Protein AF-A0A0Q0D952-F1 (afdb_monomer_lite)

Foldseek 3Di:
DFFDQQQPVRVVCQVVVVVVDPDDDDTDHRGVNVCVVVVHDDDDDDDDDPDDPPPDDPDQPPDDPRDPVSVVVVVVVVVCVVVVCVVVVPPPDDDD

Radius of gyration: 21.75 Å; chains: 1; bounding box: 43×29×56 Å

Organism: NCBI:txid264459

Sequence (96 aa):
MLTCGSSRLARFAVADLEALTDTPVFLLEGGTASWIKAGLPLEHGESRLASPRIDRYRRPYEGTDAPREAMQAYLDWEFGLVEQLARDGTHGFYVI

InterPro domains:
  IPR001763 Rhodanese-like domain [PS50206] (2-44)
  IPR036873 Rhodanese-like domain superfamily [G3DSA:3.40.250.10] (1-49)
  IPR036873 Rhodanese-like domain superfamily [SSF52821] (2-93)

Structure (mmCIF, N/CA/C/O backbone):
data_AF-A0A0Q0D952-F1
#
_entry.id   AF-A0A0Q0D952-F1
#
loop_
_atom_site.group_PDB
_atom_site.id
_atom_site.type_symbol
_atom_site.label_atom_id
_atom_site.label_alt_id
_atom_site.label_comp_id
_atom_site.label_asym_id
_atom_site.label_entity_id
_atom_site.label_seq_id
_atom_site.pdbx_PDB_ins_code
_atom_site.Cartn_x
_atom_site.Cartn_y
_atom_site.Cartn_z
_atom_site.occupancy
_atom_site.B_iso_or_equiv
_atom_site.auth_seq_id
_atom_site.auth_comp_id
_atom_site.auth_asym_id
_atom_site.auth_atom_id
_atom_site.pdbx_PDB_model_num
ATOM 1 N N . MET A 1 1 ? -12.684 -3.884 16.122 1.00 95.31 1 MET A N 1
ATOM 2 C CA . MET A 1 1 ? -12.662 -2.451 15.748 1.00 95.31 1 MET A CA 1
ATOM 3 C C . MET A 1 1 ? -11.710 -2.264 14.573 1.00 95.31 1 MET A C 1
ATOM 5 O O . MET A 1 1 ? -10.600 -2.771 14.642 1.00 95.31 1 MET A O 1
ATOM 9 N N . LEU A 1 2 ? -12.134 -1.562 13.523 1.00 98.06 2 LEU A N 1
ATOM 10 C CA . LEU A 1 2 ? -11.363 -1.236 12.323 1.00 98.06 2 LEU A CA 1
ATOM 11 C C . LEU A 1 2 ? -10.982 0.250 12.315 1.00 98.06 2 LEU A C 1
ATOM 13 O O . LEU A 1 2 ? -11.750 1.101 12.767 1.00 98.06 2 LEU A O 1
ATOM 17 N N . THR A 1 3 ? -9.813 0.574 11.765 1.00 98.56 3 THR A N 1
ATOM 18 C CA . THR A 1 3 ? -9.366 1.955 11.547 1.00 98.56 3 THR A CA 1
ATOM 19 C C . THR A 1 3 ? -8.463 2.053 10.317 1.00 98.56 3 THR A C 1
ATOM 21 O O . THR A 1 3 ? -7.894 1.068 9.857 1.00 98.56 3 THR A O 1
ATOM 24 N N . CYS A 1 4 ? -8.335 3.259 9.780 1.00 98.44 4 CYS A N 1
ATOM 25 C CA . CYS A 1 4 ? -7.254 3.683 8.893 1.00 98.44 4 CYS A CA 1
ATOM 26 C C . CYS A 1 4 ? -7.017 5.181 9.140 1.00 98.44 4 CYS A C 1
ATOM 28 O O . CYS A 1 4 ? -7.651 5.749 10.030 1.00 98.44 4 CYS A O 1
ATOM 30 N N . GLY A 1 5 ? -6.171 5.856 8.353 1.00 98.31 5 GLY A N 1
ATOM 31 C CA . GLY A 1 5 ? -5.855 7.276 8.576 1.00 98.31 5 GLY A CA 1
ATOM 32 C C . GLY A 1 5 ? -7.083 8.172 8.815 1.00 98.31 5 GLY A C 1
ATOM 33 O O . GLY A 1 5 ? -7.060 8.992 9.724 1.00 98.31 5 GLY A O 1
ATOM 34 N N . SER A 1 6 ? -8.174 7.964 8.067 1.00 98.38 6 SER A N 1
ATOM 35 C CA . SER A 1 6 ? -9.393 8.793 8.121 1.00 98.38 6 SER A CA 1
ATOM 36 C C . SER A 1 6 ? -10.707 8.009 8.227 1.00 98.38 6 SER A C 1
ATOM 38 O O . SER A 1 6 ? -11.767 8.559 7.935 1.00 98.38 6 SER A O 1
ATOM 40 N N . SER A 1 7 ? -10.666 6.718 8.575 1.00 98.12 7 SER A N 1
ATOM 41 C CA . SER A 1 7 ? -11.784 5.743 8.535 1.00 98.12 7 SER A CA 1
ATOM 42 C C . SER A 1 7 ? -12.340 5.370 7.147 1.00 98.12 7 SER A C 1
ATOM 44 O O . SER A 1 7 ? -13.098 4.409 7.043 1.00 98.12 7 SER A O 1
ATOM 46 N N . ARG A 1 8 ? -11.957 6.066 6.065 1.00 98.31 8 ARG A N 1
ATOM 47 C CA . ARG A 1 8 ? -12.536 5.856 4.720 1.00 98.31 8 ARG A CA 1
ATOM 48 C C . ARG A 1 8 ? -12.305 4.452 4.159 1.00 98.31 8 ARG A C 1
ATOM 50 O O . ARG A 1 8 ? -13.265 3.803 3.773 1.00 98.31 8 ARG A O 1
ATOM 57 N N . LEU A 1 9 ? -11.055 3.985 4.136 1.00 98.38 9 LEU A N 1
ATOM 58 C CA . LEU A 1 9 ? -10.731 2.633 3.657 1.00 98.38 9 LEU A CA 1
ATOM 59 C C . LEU A 1 9 ? -11.322 1.561 4.583 1.00 98.38 9 LEU A C 1
ATOM 61 O O . LEU A 1 9 ? -11.974 0.636 4.117 1.00 98.38 9 LEU A O 1
ATOM 65 N N . ALA A 1 10 ? -11.148 1.729 5.896 1.00 98.50 10 ALA A N 1
ATOM 66 C CA . ALA A 1 10 ? -11.629 0.784 6.901 1.00 98.50 10 ALA A CA 1
ATOM 67 C C . ALA A 1 10 ? -13.150 0.567 6.852 1.00 98.50 10 ALA A C 1
ATOM 69 O O . ALA A 1 10 ? -13.610 -0.533 7.135 1.00 98.50 10 ALA A O 1
ATOM 70 N N . ARG A 1 11 ? -13.926 1.586 6.454 1.00 98.25 11 ARG A N 1
ATOM 71 C CA . ARG A 1 11 ? -15.381 1.478 6.283 1.00 98.25 11 ARG A CA 1
ATOM 72 C C . ARG A 1 11 ? -15.779 0.417 5.257 1.00 98.25 11 ARG A C 1
ATOM 74 O O . ARG A 1 11 ? -16.755 -0.283 5.488 1.00 98.25 11 ARG A O 1
ATOM 81 N N . PHE A 1 12 ? -15.047 0.297 4.149 1.00 98.38 12 PHE A N 1
ATOM 82 C CA . PHE A 1 12 ? -15.366 -0.692 3.115 1.00 98.38 12 PHE A CA 1
ATOM 83 C C . PHE A 1 12 ? -15.121 -2.130 3.590 1.00 98.38 12 PHE A C 1
ATOM 85 O O . PHE A 1 12 ? -15.850 -3.022 3.184 1.00 98.38 12 PHE A O 1
ATOM 92 N N . ALA A 1 13 ? -14.170 -2.339 4.505 1.00 98.19 13 ALA A N 1
ATOM 93 C CA . ALA A 1 13 ? -13.836 -3.660 5.040 1.00 98.19 13 ALA A CA 1
ATOM 94 C C . ALA A 1 13 ? -14.775 -4.145 6.165 1.00 98.19 13 ALA A C 1
ATOM 96 O O . ALA A 1 13 ? -14.595 -5.251 6.668 1.00 98.19 13 ALA A O 1
ATOM 97 N N . VAL A 1 14 ? -15.748 -3.330 6.600 1.00 98.06 14 VAL A N 1
ATOM 98 C CA . VAL A 1 14 ? -16.675 -3.706 7.685 1.00 98.06 14 VAL A CA 1
ATOM 99 C C . VAL A 1 14 ? -17.512 -4.916 7.281 1.00 98.06 14 VAL A C 1
ATOM 101 O O . VAL A 1 14 ? -17.485 -5.913 7.992 1.00 98.06 14 VAL A O 1
ATOM 104 N N . ALA A 1 15 ? -18.183 -4.849 6.127 1.00 97.50 15 ALA A N 1
ATOM 105 C CA . ALA A 1 15 ? -19.072 -5.916 5.668 1.00 97.50 15 ALA A CA 1
ATOM 106 C C . ALA A 1 15 ? -18.315 -7.232 5.435 1.00 97.50 15 ALA A C 1
ATOM 108 O O . ALA A 1 15 ? -18.798 -8.300 5.804 1.00 97.50 15 ALA A O 1
ATOM 109 N N . ASP A 1 16 ? -17.099 -7.148 4.886 1.00 98.06 16 ASP A N 1
ATOM 110 C CA . ASP A 1 16 ? -16.236 -8.313 4.692 1.00 98.06 16 ASP A CA 1
ATOM 111 C C . ASP A 1 16 ? -15.893 -8.972 6.034 1.00 98.06 16 ASP A C 1
ATOM 113 O O . ASP A 1 16 ? -15.978 -10.190 6.172 1.00 98.06 16 ASP A O 1
ATOM 117 N N . LEU A 1 17 ? -15.538 -8.182 7.054 1.00 97.38 17 LEU A N 1
ATOM 118 C CA . LEU A 1 17 ? -15.179 -8.727 8.363 1.00 97.38 17 LEU A CA 1
ATOM 119 C C . LEU A 1 17 ? -16.394 -9.260 9.136 1.00 97.38 17 LEU A C 1
ATOM 121 O O . LEU A 1 17 ? -16.273 -10.266 9.835 1.00 97.38 17 LEU A O 1
ATOM 125 N N . GLU A 1 18 ? -17.556 -8.621 9.000 1.00 97.81 18 GLU A N 1
ATOM 126 C CA . GLU A 1 18 ? -18.826 -9.118 9.548 1.00 97.81 18 GLU A CA 1
ATOM 127 C C . GLU A 1 18 ? -19.215 -10.463 8.925 1.00 97.81 18 GLU A C 1
ATOM 129 O O . GLU A 1 18 ? -19.706 -11.341 9.623 1.00 97.81 18 GLU A O 1
ATOM 134 N N . ALA A 1 19 ? -18.951 -10.664 7.631 1.00 98.06 19 ALA A N 1
ATOM 135 C CA . ALA A 1 19 ? -19.207 -11.939 6.965 1.00 98.06 19 ALA A CA 1
ATOM 136 C C . ALA A 1 19 ? -18.218 -13.048 7.371 1.00 98.06 19 ALA A C 1
ATOM 138 O O . ALA A 1 19 ? -18.541 -14.231 7.273 1.00 98.06 19 ALA A O 1
ATOM 139 N N . LEU A 1 20 ? -17.006 -12.679 7.795 1.00 98.12 20 LEU A N 1
ATOM 140 C CA . LEU A 1 20 ? -15.930 -13.619 8.126 1.00 98.12 20 LEU A CA 1
ATOM 141 C C . LEU A 1 20 ? -15.843 -13.962 9.617 1.00 98.12 20 LEU A C 1
ATOM 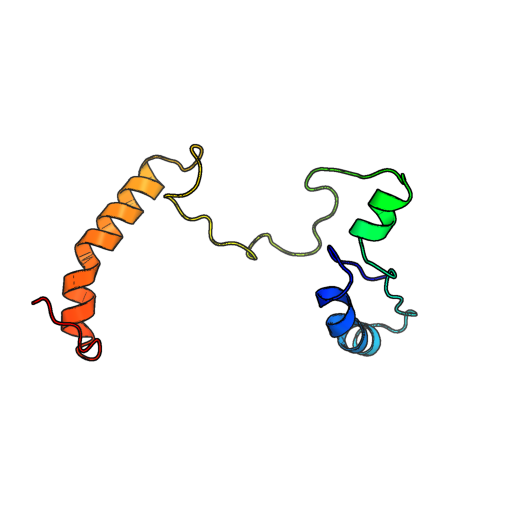143 O O . LEU A 1 20 ? -15.096 -14.871 9.982 1.00 98.12 20 LEU A O 1
ATOM 147 N N . THR A 1 21 ? -16.537 -13.227 10.489 1.00 97.00 21 THR A N 1
ATOM 148 C CA . THR A 1 21 ? -16.403 -13.377 11.942 1.00 97.00 21 THR A CA 1
ATOM 149 C C . THR A 1 21 ? -17.748 -13.262 12.650 1.00 97.00 21 THR A C 1
ATOM 151 O O . THR A 1 21 ? -18.563 -12.416 12.312 1.00 97.00 21 THR A O 1
ATOM 154 N N . ASP A 1 22 ? -17.940 -14.035 13.720 1.00 96.50 22 ASP A N 1
ATOM 155 C CA . ASP A 1 22 ? -19.127 -13.923 14.586 1.00 96.50 22 ASP A CA 1
ATOM 156 C C . ASP A 1 22 ? -19.003 -12.794 15.632 1.00 96.50 22 ASP A C 1
ATOM 158 O O . ASP A 1 22 ? -19.792 -12.692 16.573 1.00 96.50 22 ASP A O 1
ATOM 162 N N . THR A 1 23 ? -17.960 -11.964 15.532 1.00 96.31 23 THR A N 1
ATOM 163 C CA . THR A 1 23 ? -17.653 -10.928 16.524 1.00 96.31 23 THR A CA 1
ATOM 164 C C . THR A 1 23 ? -18.185 -9.578 16.057 1.00 96.31 23 THR A C 1
ATOM 166 O O . THR A 1 23 ? -17.987 -9.226 14.896 1.00 96.31 23 THR A O 1
ATOM 169 N N . PRO A 1 24 ? -18.779 -8.760 16.947 1.00 97.44 24 PRO A N 1
ATOM 170 C CA . PRO A 1 24 ? -19.212 -7.418 16.581 1.00 97.44 24 PRO A CA 1
ATOM 171 C C . PRO A 1 24 ? -18.079 -6.577 15.975 1.00 97.44 24 PRO A C 1
ATOM 173 O O . PRO A 1 24 ? -17.022 -6.368 16.588 1.00 97.44 24 PRO A O 1
ATOM 176 N N . VAL A 1 25 ? -18.316 -6.058 14.771 1.00 98.06 25 VAL A N 1
ATOM 177 C CA . VAL A 1 25 ? -17.384 -5.181 14.063 1.00 98.06 25 VAL A CA 1
ATOM 178 C C . VAL A 1 25 ? -17.767 -3.727 14.324 1.00 98.06 25 VAL A C 1
ATOM 180 O O . VAL A 1 25 ? -18.914 -3.319 14.206 1.00 98.06 25 VAL A O 1
ATOM 183 N N . PHE A 1 26 ? -16.774 -2.921 14.689 1.00 98.31 26 PHE A N 1
ATOM 184 C CA . PHE A 1 26 ? -16.940 -1.490 14.949 1.00 98.31 26 PHE A CA 1
ATOM 185 C C . PHE A 1 26 ? -15.937 -0.701 14.119 1.00 98.31 26 PHE A C 1
ATOM 187 O O . PHE A 1 26 ? -14.810 -1.162 13.933 1.00 98.31 26 PHE A O 1
ATOM 194 N N . LEU A 1 27 ? -16.303 0.500 13.682 1.00 98.50 27 LEU A N 1
ATOM 195 C CA . LEU A 1 27 ? -15.421 1.427 12.973 1.00 98.50 27 LEU A CA 1
ATOM 196 C C . LEU A 1 27 ? -15.028 2.585 13.898 1.00 98.50 27 LEU A C 1
ATOM 198 O O . LEU A 1 27 ? -15.897 3.192 14.519 1.00 98.50 27 LEU A O 1
ATOM 202 N N . LEU A 1 28 ? -13.738 2.924 13.963 1.00 98.56 28 LEU A N 1
ATOM 203 C CA . LEU A 1 28 ? -13.283 4.114 14.684 1.00 98.56 28 LEU A CA 1
ATOM 204 C C . LEU A 1 28 ? -13.678 5.381 13.911 1.00 98.56 28 LEU A C 1
ATOM 206 O O . LEU A 1 28 ? -13.163 5.634 12.817 1.00 98.56 28 LEU A O 1
ATOM 210 N N . GLU A 1 29 ? -14.573 6.190 14.481 1.00 98.25 29 GLU A N 1
ATOM 211 C CA . GLU A 1 29 ? -15.021 7.440 13.865 1.00 98.25 29 GLU A CA 1
ATOM 212 C C . GLU A 1 29 ? -13.842 8.403 13.655 1.00 98.25 29 GLU A C 1
ATOM 214 O O . GLU A 1 29 ? -13.082 8.702 14.574 1.00 98.25 29 GLU A O 1
ATOM 219 N N . GLY A 1 30 ? -13.651 8.865 12.415 1.00 98.19 30 GLY A N 1
ATOM 220 C CA . GLY A 1 30 ? -12.526 9.728 12.037 1.00 98.19 30 GLY A CA 1
ATOM 221 C C . GLY A 1 30 ? -11.165 9.021 11.939 1.00 98.19 30 GLY A C 1
ATOM 222 O O . GLY A 1 30 ? -10.196 9.641 11.501 1.00 98.19 30 GLY A O 1
ATOM 223 N N . GLY A 1 31 ? -11.096 7.724 12.256 1.00 98.56 31 GLY A N 1
ATOM 224 C CA . GLY A 1 31 ? -9.906 6.891 12.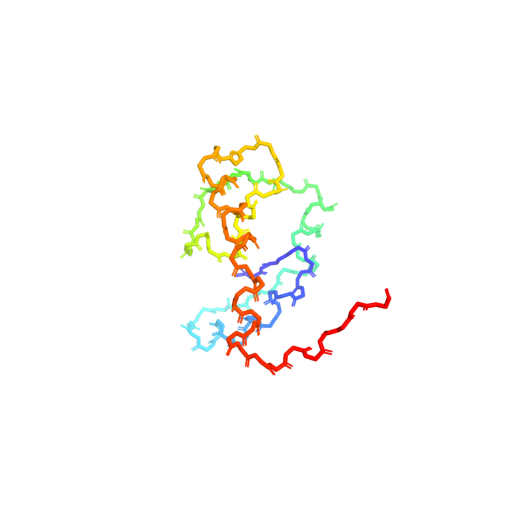109 1.00 98.56 31 GLY A CA 1
ATOM 225 C C . GLY A 1 31 ? -8.753 7.282 13.034 1.00 98.56 31 GLY A C 1
ATOM 226 O O . GLY A 1 31 ? -8.925 7.975 14.031 1.00 98.56 31 GLY A O 1
ATOM 227 N N . THR A 1 32 ? -7.538 6.861 12.692 1.00 98.56 32 THR A N 1
ATOM 228 C CA . THR A 1 32 ? -6.345 7.141 13.506 1.00 98.56 32 THR A CA 1
ATOM 229 C C . THR A 1 32 ? -6.089 8.647 13.654 1.00 98.56 32 THR A C 1
ATOM 231 O O . THR A 1 32 ? -5.569 9.080 14.678 1.00 98.56 32 THR A O 1
ATOM 234 N N . ALA A 1 33 ? -6.507 9.481 12.695 1.00 98.56 33 ALA A N 1
ATOM 235 C CA . ALA A 1 33 ? -6.400 10.933 12.822 1.00 98.56 33 ALA A CA 1
ATOM 236 C C . ALA A 1 33 ? -7.236 11.512 13.981 1.00 98.56 33 ALA A C 1
ATOM 238 O O . ALA A 1 33 ? -6.775 12.444 14.642 1.00 98.56 33 ALA A O 1
ATOM 239 N N . SER A 1 34 ? -8.437 10.984 14.262 1.00 98.44 34 SER A N 1
ATOM 240 C CA . SER A 1 34 ? -9.248 11.461 15.396 1.00 98.44 34 SER A CA 1
ATOM 241 C C . SER A 1 34 ? -8.640 11.048 16.736 1.00 98.44 34 SER A C 1
ATOM 243 O O . SER A 1 34 ? -8.607 11.858 17.660 1.00 98.44 34 SER A O 1
ATOM 245 N N . TRP A 1 35 ? -8.072 9.840 16.806 1.00 98.56 35 TRP A N 1
ATOM 246 C CA . TRP A 1 35 ? -7.313 9.352 17.960 1.00 98.56 35 TRP A CA 1
ATOM 247 C C . TRP A 1 35 ? -6.133 10.272 18.294 1.00 98.56 35 TRP A C 1
ATOM 249 O O . TRP A 1 35 ? -5.973 10.695 19.437 1.00 98.56 35 TRP A O 1
ATOM 259 N N . ILE A 1 36 ? -5.357 10.655 17.273 1.00 98.56 36 ILE A N 1
ATOM 260 C CA . ILE A 1 36 ? -4.243 11.605 17.410 1.00 98.56 36 ILE A CA 1
ATOM 261 C C . ILE A 1 36 ? -4.747 12.970 17.881 1.00 98.56 36 ILE A C 1
ATOM 263 O O . ILE A 1 36 ? -4.191 13.549 18.811 1.00 98.56 36 ILE A O 1
ATOM 267 N N . LYS A 1 37 ? -5.824 13.485 17.275 1.00 98.50 37 LYS A N 1
ATOM 268 C CA . LYS A 1 37 ? -6.420 14.774 17.658 1.00 98.50 37 LYS A CA 1
ATOM 269 C C . LYS A 1 37 ? -6.911 14.783 19.111 1.00 98.50 37 LYS A C 1
ATOM 271 O O . LYS A 1 37 ? -6.892 15.833 19.744 1.00 98.50 37 LYS A O 1
ATOM 276 N N . ALA A 1 38 ? -7.329 13.632 19.635 1.00 98.50 38 ALA A N 1
ATOM 277 C CA . ALA A 1 38 ? -7.734 13.464 21.027 1.00 98.50 38 ALA A CA 1
ATOM 278 C C . ALA A 1 38 ? -6.549 13.391 22.015 1.00 98.50 38 ALA A C 1
ATOM 280 O O . ALA A 1 38 ? -6.777 13.299 23.218 1.00 98.50 38 ALA A O 1
ATOM 281 N N . GLY A 1 39 ? -5.297 13.434 21.540 1.00 98.50 39 GLY A N 1
ATOM 282 C CA . GLY A 1 39 ? -4.102 13.396 22.391 1.00 98.50 39 GLY A CA 1
ATOM 283 C C . GLY A 1 39 ? -3.819 12.023 23.008 1.00 98.50 39 GLY A C 1
ATOM 284 O O . GLY A 1 39 ? -3.114 11.934 24.011 1.00 98.50 39 GLY A O 1
ATOM 285 N N . LEU A 1 40 ? -4.382 10.956 22.438 1.00 98.62 40 LEU A N 1
ATOM 286 C CA . LEU A 1 40 ? -4.190 9.593 22.924 1.00 98.62 40 LEU A CA 1
ATOM 287 C C . LEU A 1 40 ? -2.837 9.019 22.458 1.00 98.62 40 LEU A C 1
ATOM 289 O O . LEU A 1 40 ? -2.341 9.394 21.391 1.00 98.62 40 LEU A O 1
ATOM 293 N N . PRO A 1 41 ? -2.224 8.104 23.234 1.00 98.19 41 PRO A N 1
ATOM 294 C CA . PRO A 1 41 ? -0.896 7.573 22.932 1.00 98.19 41 PRO A CA 1
ATOM 295 C C . PRO A 1 41 ? -0.869 6.754 21.634 1.00 98.19 41 PRO A C 1
ATOM 297 O O . PRO A 1 41 ? -1.867 6.140 21.247 1.00 98.19 41 PRO A O 1
ATOM 300 N N . LEU A 1 42 ? 0.301 6.721 20.991 1.00 97.69 42 LEU A N 1
ATOM 301 C CA . LEU A 1 42 ? 0.588 5.918 19.802 1.00 97.69 42 LEU A CA 1
ATOM 302 C C . LEU A 1 42 ? 1.700 4.906 20.083 1.00 97.69 42 LEU A C 1
ATOM 304 O O . LEU A 1 42 ? 2.609 5.163 20.870 1.00 97.69 42 LEU A O 1
ATOM 308 N N . GLU A 1 43 ? 1.642 3.786 19.373 1.00 97.69 43 GLU A N 1
ATOM 309 C CA . GLU A 1 43 ? 2.751 2.846 19.227 1.00 97.69 43 GLU A CA 1
ATOM 310 C C . GLU A 1 43 ? 3.377 3.029 17.834 1.00 97.69 43 GLU A C 1
ATOM 312 O O . GLU A 1 43 ? 2.675 3.332 16.865 1.00 97.69 43 GLU A O 1
ATOM 317 N N . HIS A 1 44 ? 4.697 2.860 17.727 1.00 96.19 44 HIS A N 1
ATOM 318 C CA . HIS A 1 44 ? 5.450 3.024 16.483 1.00 96.19 44 HIS A CA 1
ATOM 319 C C . HIS A 1 44 ? 6.267 1.771 16.160 1.00 96.19 44 HIS A C 1
ATOM 321 O O . HIS A 1 44 ? 6.678 1.036 17.054 1.00 96.19 44 HIS A O 1
ATOM 327 N N . GLY A 1 45 ? 6.557 1.574 14.873 1.00 96.06 45 GLY A N 1
ATOM 328 C CA . GLY A 1 45 ? 7.283 0.406 14.380 1.00 96.06 45 GLY A CA 1
ATOM 329 C C . GLY A 1 45 ? 6.369 -0.771 14.033 1.00 96.06 45 GLY A C 1
ATOM 330 O O . GLY A 1 45 ? 5.146 -0.654 13.983 1.00 96.06 45 GLY A O 1
ATOM 331 N N . GLU A 1 46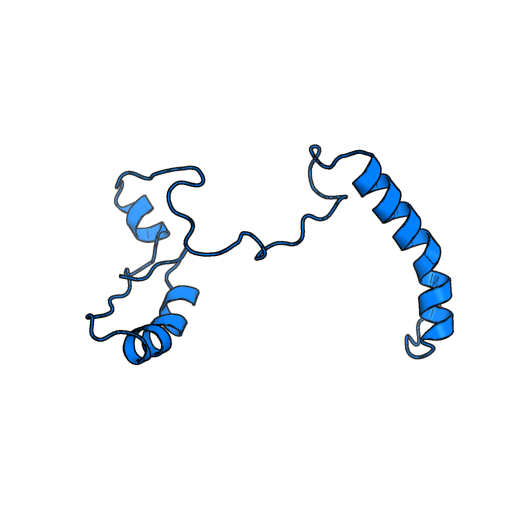 ? 6.986 -1.910 13.740 1.00 96.19 46 GLU A N 1
ATOM 332 C CA . GLU A 1 46 ? 6.318 -3.122 13.258 1.00 96.19 46 GLU A CA 1
ATOM 333 C C . GLU A 1 46 ? 5.900 -4.028 14.422 1.00 96.19 46 GLU A C 1
ATOM 335 O O . GLU A 1 46 ? 6.442 -5.114 14.608 1.00 96.19 46 GLU A O 1
ATOM 340 N N . SER A 1 47 ? 4.959 -3.579 15.253 1.00 93.75 47 SER A N 1
ATOM 341 C CA . SER A 1 47 ? 4.632 -4.295 16.492 1.00 93.75 47 SER A CA 1
ATOM 342 C C . SER A 1 47 ? 3.818 -5.575 16.270 1.00 93.75 47 SER A C 1
ATOM 344 O O . SER A 1 47 ? 4.086 -6.594 16.906 1.00 93.75 47 SER A O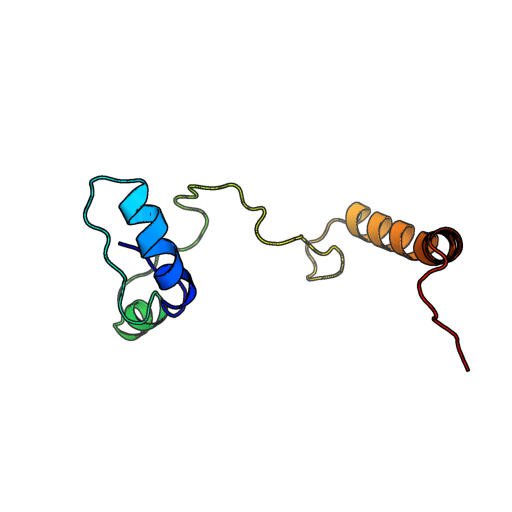 1
ATOM 346 N N . ARG A 1 48 ? 2.791 -5.533 15.404 1.00 95.44 48 ARG A N 1
ATOM 347 C CA . ARG A 1 48 ? 1.802 -6.621 15.234 1.00 95.44 48 ARG A CA 1
ATOM 348 C C . ARG A 1 48 ? 1.272 -6.719 13.801 1.00 95.44 48 ARG A C 1
ATOM 350 O O . ARG A 1 48 ? 0.113 -6.411 13.529 1.00 95.44 48 ARG A O 1
ATOM 357 N N . LEU A 1 49 ? 2.125 -7.135 12.869 1.00 97.38 49 LEU A N 1
ATOM 358 C CA . LEU A 1 49 ? 1.735 -7.305 11.467 1.00 97.38 49 LEU A CA 1
ATOM 359 C C . LEU A 1 49 ? 0.945 -8.609 11.271 1.00 97.38 49 LEU A C 1
ATOM 361 O O . LEU A 1 49 ? 1.480 -9.695 11.467 1.00 97.38 49 LEU A O 1
ATOM 365 N N . ALA A 1 50 ? -0.320 -8.496 10.858 1.00 97.25 50 ALA A N 1
ATOM 366 C CA . ALA A 1 50 ? -1.169 -9.646 10.524 1.00 97.25 50 ALA A CA 1
ATOM 367 C C . ALA A 1 50 ? -1.001 -10.131 9.068 1.00 97.25 50 ALA A C 1
ATOM 369 O O . ALA A 1 50 ? -1.445 -11.227 8.736 1.00 97.25 50 ALA A O 1
ATOM 370 N N . SER A 1 51 ? -0.353 -9.329 8.215 1.00 97.69 51 SER A N 1
ATOM 371 C CA . SER A 1 51 ? -0.146 -9.606 6.788 1.00 97.69 51 SER A CA 1
ATOM 372 C C . SER A 1 51 ? 1.287 -9.256 6.357 1.00 97.69 51 SER A C 1
ATOM 374 O O . SER A 1 51 ? 1.896 -8.363 6.956 1.00 97.69 51 SER A O 1
ATOM 376 N N . PRO A 1 52 ? 1.830 -9.900 5.304 1.00 97.88 52 PRO A N 1
ATOM 377 C CA . PRO A 1 52 ? 3.112 -9.515 4.710 1.00 97.88 52 PRO A CA 1
ATOM 378 C C . PRO A 1 52 ? 3.123 -8.066 4.189 1.00 97.88 52 PRO A C 1
ATOM 380 O O . PRO A 1 52 ? 2.116 -7.572 3.681 1.00 97.88 52 PRO A O 1
ATOM 383 N N . ARG A 1 53 ? 4.286 -7.400 4.245 1.00 97.44 53 ARG A N 1
ATOM 384 C CA . ARG A 1 53 ? 4.492 -6.013 3.776 1.00 97.44 53 ARG A CA 1
ATOM 385 C C . ARG A 1 53 ? 4.711 -5.929 2.263 1.00 97.44 53 ARG A C 1
ATOM 387 O O . ARG A 1 53 ? 5.810 -5.638 1.798 1.00 97.44 53 ARG A O 1
ATOM 394 N N . ILE A 1 54 ? 3.668 -6.225 1.500 1.00 97.75 54 ILE A N 1
ATOM 395 C CA . ILE A 1 54 ? 3.690 -6.202 0.026 1.00 97.75 54 ILE A CA 1
ATOM 396 C C . ILE A 1 54 ? 2.780 -5.113 -0.563 1.00 97.75 54 ILE A C 1
ATOM 398 O O . ILE A 1 54 ? 2.490 -5.111 -1.754 1.00 97.75 54 ILE A O 1
ATOM 402 N N . ASP A 1 55 ? 2.330 -4.180 0.273 1.00 97.31 55 ASP A N 1
ATOM 403 C CA . ASP A 1 55 ? 1.432 -3.072 -0.064 1.00 97.31 55 ASP A CA 1
ATOM 404 C C . ASP A 1 55 ? 2.127 -1.924 -0.815 1.00 97.31 55 ASP A C 1
ATOM 406 O O . ASP A 1 55 ? 1.467 -1.102 -1.452 1.00 97.31 55 ASP A O 1
ATOM 410 N N . ARG A 1 56 ? 3.465 -1.876 -0.782 1.00 97.12 56 ARG A N 1
ATOM 411 C CA . ARG A 1 56 ? 4.275 -0.893 -1.509 1.00 97.12 56 ARG A CA 1
ATOM 412 C C . ARG A 1 56 ? 5.436 -1.566 -2.235 1.00 97.12 56 ARG A C 1
ATOM 414 O O . ARG A 1 56 ? 6.294 -2.184 -1.611 1.00 97.12 56 ARG A O 1
ATOM 421 N N . TYR A 1 57 ? 5.531 -1.343 -3.547 1.00 96.00 57 TYR A N 1
ATOM 422 C CA . TYR A 1 57 ? 6.754 -1.640 -4.294 1.00 96.00 57 TYR A CA 1
ATOM 423 C C . TYR A 1 57 ? 7.878 -0.690 -3.860 1.00 96.00 57 TYR A C 1
ATOM 425 O O . TYR A 1 57 ? 7.732 0.535 -3.925 1.00 96.00 57 TYR A O 1
ATOM 433 N N . ARG A 1 58 ? 9.008 -1.251 -3.417 1.00 94.81 58 ARG A N 1
ATOM 434 C CA . ARG A 1 58 ? 10.206 -0.486 -3.054 1.00 94.81 58 ARG A CA 1
ATOM 435 C C . ARG A 1 58 ? 10.916 -0.023 -4.326 1.00 94.81 58 ARG A C 1
ATOM 437 O O . ARG A 1 58 ? 11.789 -0.714 -4.839 1.00 94.81 58 ARG A O 1
ATOM 444 N N . ARG A 1 59 ? 10.505 1.141 -4.832 1.00 95.75 59 ARG A N 1
ATOM 445 C CA . ARG A 1 59 ? 11.083 1.789 -6.016 1.00 95.75 59 ARG A CA 1
ATOM 446 C C . ARG A 1 59 ? 12.575 2.069 -5.782 1.00 95.75 59 ARG A C 1
ATOM 448 O O . ARG A 1 59 ? 12.883 2.825 -4.861 1.00 95.75 59 ARG A O 1
ATOM 455 N N . PRO A 1 60 ? 13.495 1.502 -6.587 1.00 95.44 60 PRO A N 1
ATOM 456 C CA . PRO A 1 60 ? 14.937 1.663 -6.367 1.00 95.44 60 PRO A CA 1
ATOM 457 C C . PRO A 1 60 ? 15.444 3.110 -6.455 1.00 95.44 60 PRO A C 1
ATOM 459 O O . PRO A 1 60 ? 16.490 3.426 -5.902 1.00 95.44 60 PRO A O 1
ATOM 462 N N . TYR A 1 61 ? 14.695 3.982 -7.130 1.00 92.94 61 TYR A N 1
ATOM 463 C CA . TYR A 1 61 ? 15.004 5.398 -7.332 1.00 92.94 61 TYR A CA 1
ATOM 464 C C . TYR A 1 61 ? 14.327 6.337 -6.309 1.00 92.94 61 TYR A C 1
ATOM 466 O O . TYR A 1 61 ? 14.395 7.555 -6.460 1.00 92.94 61 TYR A O 1
ATOM 474 N N . GLU A 1 62 ? 13.656 5.808 -5.276 1.00 95.62 62 GLU A N 1
ATOM 475 C CA . GLU A 1 62 ? 13.087 6.599 -4.174 1.00 95.62 62 GLU A CA 1
ATOM 476 C C . GLU A 1 62 ? 13.909 6.445 -2.887 1.00 95.62 62 GLU A C 1
ATOM 478 O O . GLU A 1 62 ? 14.158 5.331 -2.431 1.00 95.62 62 GLU A O 1
ATOM 483 N N . GLY A 1 63 ? 14.246 7.567 -2.242 1.00 93.94 63 GLY A N 1
ATOM 484 C CA . GLY A 1 63 ? 15.049 7.569 -1.015 1.00 93.94 63 GLY A CA 1
ATOM 485 C C . GLY A 1 63 ? 16.549 7.410 -1.279 1.00 93.94 63 GLY A C 1
ATOM 486 O O . GLY A 1 63 ? 17.021 7.593 -2.398 1.00 93.94 63 GLY A O 1
ATOM 487 N N . THR A 1 64 ? 17.315 7.122 -0.227 1.00 93.88 64 THR A N 1
ATOM 488 C CA . THR A 1 64 ? 18.789 7.005 -0.279 1.00 93.88 64 THR A CA 1
ATOM 489 C C . THR A 1 64 ? 19.309 5.683 0.289 1.00 93.88 64 THR A C 1
ATOM 491 O O . THR A 1 64 ? 20.515 5.486 0.407 1.00 93.88 64 THR A O 1
ATOM 494 N N . ASP A 1 65 ? 18.405 4.773 0.646 1.00 95.56 65 ASP A N 1
ATOM 495 C CA . ASP A 1 65 ? 18.663 3.507 1.335 1.00 95.56 65 ASP A CA 1
ATOM 496 C C . ASP A 1 65 ? 18.523 2.277 0.420 1.00 95.56 65 ASP A C 1
ATOM 498 O O . ASP A 1 65 ? 18.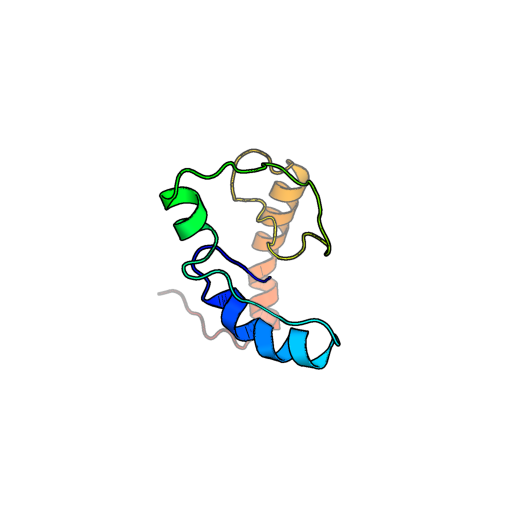692 1.139 0.872 1.00 95.56 65 ASP A O 1
ATOM 502 N N . ALA A 1 66 ? 18.188 2.477 -0.859 1.00 93.56 66 ALA A N 1
ATOM 503 C CA . ALA A 1 66 ? 18.173 1.397 -1.833 1.00 93.56 66 ALA A CA 1
ATOM 504 C C . ALA A 1 66 ? 19.608 0.898 -2.085 1.00 93.56 66 ALA A C 1
ATOM 506 O O . ALA A 1 66 ? 20.536 1.702 -2.226 1.00 93.56 66 ALA A O 1
ATOM 507 N N . PRO A 1 67 ? 19.823 -0.426 -2.130 1.00 95.94 67 PRO A N 1
ATOM 508 C CA . PRO A 1 67 ? 21.153 -0.958 -2.346 1.00 95.94 67 PRO A CA 1
ATOM 509 C C . PRO A 1 67 ? 21.584 -0.748 -3.804 1.00 95.94 67 PRO A C 1
ATOM 511 O O . PRO A 1 67 ? 20.754 -0.657 -4.716 1.00 95.94 67 PRO A O 1
ATOM 514 N N . ARG A 1 68 ? 22.899 -0.663 -4.032 1.00 96.12 68 ARG A N 1
ATOM 515 C CA . ARG A 1 68 ? 23.470 -0.300 -5.340 1.00 96.12 68 ARG A CA 1
ATOM 516 C C . ARG A 1 68 ? 23.055 -1.265 -6.445 1.00 96.12 68 ARG A C 1
ATOM 518 O O . ARG A 1 68 ? 22.776 -0.824 -7.552 1.00 96.12 68 ARG A O 1
ATOM 525 N N . GLU A 1 69 ? 22.978 -2.556 -6.150 1.00 97.31 69 GLU A N 1
ATOM 526 C CA . GLU A 1 69 ? 22.557 -3.578 -7.105 1.00 97.31 69 GLU A CA 1
ATOM 527 C C . GLU A 1 69 ? 21.103 -3.400 -7.560 1.00 97.31 69 GLU A C 1
ATOM 529 O O . GLU A 1 69 ? 20.809 -3.609 -8.731 1.00 97.31 69 GLU A O 1
ATOM 534 N N . ALA A 1 70 ? 20.203 -2.948 -6.679 1.00 96.38 70 ALA A N 1
ATOM 535 C CA . ALA A 1 70 ? 18.814 -2.681 -7.048 1.00 96.38 70 ALA A CA 1
ATOM 536 C C . ALA A 1 70 ? 18.701 -1.433 -7.932 1.00 96.38 70 ALA A C 1
ATOM 538 O O . ALA A 1 70 ? 17.903 -1.413 -8.867 1.00 96.38 70 ALA A O 1
ATOM 539 N N . MET A 1 71 ? 19.514 -0.408 -7.658 1.00 96.75 71 MET A N 1
ATOM 540 C CA . MET A 1 71 ? 19.619 0.764 -8.529 1.00 96.75 71 MET A CA 1
ATOM 541 C C . MET A 1 71 ? 20.184 0.383 -9.901 1.00 96.75 71 MET A C 1
ATOM 543 O O . MET A 1 71 ? 19.620 0.778 -10.915 1.00 96.75 71 MET A O 1
ATOM 547 N N . GLN A 1 72 ? 21.250 -0.420 -9.947 1.00 97.81 72 GLN A N 1
ATOM 548 C CA . GLN A 1 72 ? 21.828 -0.875 -11.212 1.00 97.81 72 GLN A CA 1
ATOM 549 C C . GLN A 1 72 ? 20.828 -1.716 -12.013 1.00 97.81 72 GLN A C 1
ATOM 551 O O . GLN A 1 72 ? 20.615 -1.441 -13.186 1.00 97.81 72 GLN A O 1
ATOM 556 N N . ALA A 1 73 ? 20.142 -2.663 -11.371 1.00 96.75 73 ALA A N 1
ATOM 557 C CA . ALA A 1 73 ? 19.118 -3.473 -12.027 1.00 96.75 73 ALA A CA 1
ATOM 558 C C . ALA A 1 73 ? 17.953 -2.628 -12.570 1.00 96.75 73 ALA A C 1
ATOM 560 O O . ALA A 1 73 ? 17.381 -2.962 -13.605 1.00 96.75 73 ALA A O 1
ATOM 561 N N . TYR A 1 74 ? 17.601 -1.529 -11.893 1.00 97.12 74 TYR A N 1
ATOM 562 C CA . TYR A 1 74 ? 16.614 -0.577 -12.398 1.00 97.12 74 TYR A CA 1
ATOM 563 C C . TYR A 1 74 ? 17.094 0.116 -13.682 1.00 97.12 74 TYR A C 1
ATOM 565 O O . TYR A 1 74 ? 16.338 0.186 -14.646 1.00 97.12 74 TYR A O 1
ATOM 573 N N . LEU A 1 75 ? 18.355 0.556 -13.731 1.00 97.56 75 LEU A N 1
ATOM 574 C CA . LEU A 1 75 ? 18.942 1.152 -14.937 1.00 97.56 75 LEU A CA 1
ATOM 575 C C . LEU A 1 75 ? 19.031 0.143 -16.090 1.00 97.56 75 LEU A C 1
ATOM 577 O O . LEU A 1 75 ? 18.702 0.468 -17.230 1.00 97.56 75 LEU A O 1
ATOM 581 N N . ASP A 1 76 ? 19.430 -1.094 -15.792 1.00 98.00 76 ASP A N 1
ATOM 582 C CA . ASP A 1 76 ? 19.498 -2.173 -16.781 1.00 98.00 76 ASP A CA 1
ATOM 583 C C . ASP A 1 76 ? 18.099 -2.498 -17.335 1.00 98.00 76 ASP A C 1
ATOM 585 O O . ASP A 1 76 ? 17.931 -2.735 -18.534 1.00 98.00 76 ASP A O 1
ATOM 589 N N . TRP A 1 77 ? 17.074 -2.462 -16.474 1.00 97.69 77 TRP A N 1
ATOM 590 C CA . TRP A 1 77 ? 15.677 -2.596 -16.882 1.00 97.69 77 TRP A CA 1
ATOM 591 C C . TRP A 1 77 ? 15.243 -1.457 -17.811 1.00 97.69 77 TRP A C 1
ATOM 593 O O . TRP A 1 77 ? 14.687 -1.743 -18.873 1.00 97.69 77 TRP A O 1
ATOM 603 N N . GLU A 1 78 ? 15.529 -0.196 -17.460 1.00 97.38 78 GLU A N 1
ATOM 604 C CA . GLU A 1 78 ? 15.199 0.972 -18.292 1.00 97.38 78 GLU A CA 1
ATOM 605 C C . GLU A 1 78 ? 15.854 0.891 -19.676 1.00 97.38 78 GLU A C 1
ATOM 607 O O . GLU A 1 78 ? 15.201 1.161 -20.687 1.00 97.38 78 GLU A O 1
ATOM 612 N N . PHE A 1 79 ? 17.113 0.451 -19.742 1.00 97.25 79 PHE A N 1
ATOM 613 C CA . PHE A 1 79 ? 17.838 0.276 -21.000 1.00 97.25 79 PHE A CA 1
ATOM 614 C C . PHE A 1 79 ? 17.122 -0.693 -21.959 1.00 97.25 79 PHE A C 1
ATOM 616 O O . PHE A 1 79 ? 17.060 -0.454 -23.165 1.00 97.25 79 PHE A O 1
ATOM 623 N N . GLY A 1 80 ? 16.518 -1.760 -21.428 1.00 97.56 80 GLY A N 1
ATOM 624 C CA . GLY A 1 80 ? 15.785 -2.759 -22.211 1.00 97.56 80 GLY A CA 1
ATOM 625 C C . GLY A 1 80 ? 14.361 -2.360 -22.622 1.00 97.56 80 GLY A C 1
ATOM 626 O O . GLY A 1 80 ? 13.697 -3.131 -23.322 1.00 97.56 80 GLY A O 1
ATOM 627 N N . LEU A 1 81 ? 13.843 -1.202 -22.194 1.00 98.00 81 LEU A N 1
ATOM 628 C CA . LEU A 1 81 ? 12.440 -0.838 -22.436 1.00 98.00 81 LEU A CA 1
ATOM 629 C C . LEU A 1 81 ? 12.128 -0.566 -23.909 1.00 98.00 81 LEU A C 1
ATOM 631 O O . LEU A 1 81 ? 11.050 -0.930 -24.369 1.00 98.00 81 LEU A O 1
ATOM 635 N N . VAL A 1 82 ? 13.053 0.018 -24.674 1.00 97.81 82 VAL A N 1
ATOM 636 C CA . VAL A 1 82 ? 12.815 0.323 -26.099 1.00 97.81 82 VAL A CA 1
ATOM 637 C C . VAL A 1 82 ? 12.603 -0.955 -26.914 1.00 97.81 82 VAL A C 1
ATOM 639 O O . VAL A 1 82 ? 11.709 -1.017 -27.755 1.00 97.81 82 VAL A O 1
ATOM 642 N N . GLU A 1 83 ? 13.369 -2.009 -26.629 1.00 98.19 83 GLU A N 1
ATOM 643 C CA . GLU A 1 83 ? 13.181 -3.310 -27.276 1.00 98.19 83 GLU A CA 1
ATOM 644 C C . GLU A 1 83 ? 11.848 -3.956 -26.872 1.00 98.19 83 GLU A C 1
ATOM 646 O O . GLU A 1 83 ? 11.173 -4.572 -27.697 1.00 98.19 83 GLU A O 1
ATOM 651 N N . GLN A 1 84 ? 11.435 -3.808 -25.611 1.00 98.50 84 GLN A N 1
ATOM 652 C CA . GLN A 1 84 ? 10.122 -4.273 -25.161 1.00 98.50 84 GLN A CA 1
ATOM 653 C C . GLN A 1 84 ? 8.985 -3.533 -25.870 1.00 98.50 84 GLN A C 1
ATOM 655 O O . GLN A 1 84 ? 8.044 -4.182 -26.316 1.00 98.50 84 GLN A O 1
ATOM 660 N N . LEU A 1 85 ? 9.097 -2.213 -26.043 1.00 98.25 85 LEU A N 1
ATOM 661 C CA . LEU A 1 85 ? 8.133 -1.418 -26.806 1.00 98.25 85 LEU A CA 1
ATOM 662 C C . LEU A 1 85 ? 8.044 -1.893 -28.260 1.00 98.25 85 LEU A C 1
ATOM 664 O O . LEU A 1 85 ? 6.945 -2.125 -28.753 1.00 98.25 85 LEU A O 1
ATOM 668 N N . ALA A 1 86 ? 9.183 -2.112 -28.924 1.00 97.00 86 ALA A N 1
ATOM 669 C CA . ALA A 1 86 ? 9.205 -2.612 -30.298 1.00 97.00 86 ALA A CA 1
ATOM 670 C C . ALA A 1 86 ? 8.547 -3.998 -30.434 1.00 97.00 86 ALA A C 1
ATOM 672 O O . ALA A 1 86 ? 7.865 -4.257 -31.424 1.00 97.00 86 ALA A O 1
ATOM 673 N N . ARG A 1 87 ? 8.735 -4.883 -29.444 1.00 98.19 87 ARG A N 1
ATOM 674 C CA . ARG A 1 87 ? 8.092 -6.207 -29.406 1.00 98.19 87 ARG A CA 1
ATOM 675 C C . ARG A 1 87 ? 6.595 -6.137 -29.123 1.00 98.19 87 ARG A C 1
ATOM 677 O O . ARG A 1 87 ? 5.852 -6.941 -29.675 1.00 98.19 87 ARG A O 1
ATOM 684 N N . ASP A 1 88 ? 6.174 -5.220 -28.259 1.00 98.50 88 ASP A N 1
ATOM 685 C CA . ASP A 1 88 ? 4.764 -4.994 -27.946 1.00 98.50 88 ASP A CA 1
ATOM 686 C C . ASP A 1 88 ? 4.013 -4.409 -29.153 1.00 98.50 88 ASP A C 1
ATOM 688 O O . ASP A 1 88 ? 2.964 -4.914 -29.543 1.00 98.50 88 ASP A O 1
ATOM 692 N N . GLY A 1 89 ? 4.571 -3.374 -29.786 1.00 97.38 89 GLY A N 1
ATOM 693 C CA . GLY A 1 89 ? 4.042 -2.790 -31.018 1.00 97.38 89 GLY A CA 1
ATOM 694 C C . GLY A 1 89 ? 2.700 -2.062 -30.876 1.00 97.38 89 GLY A C 1
ATOM 695 O O . GLY A 1 89 ? 2.143 -1.641 -31.889 1.00 97.38 89 GLY A O 1
ATOM 696 N N . THR A 1 90 ? 2.172 -1.875 -29.658 1.00 98.25 90 THR A N 1
ATOM 697 C CA . THR A 1 90 ? 0.868 -1.223 -29.424 1.00 98.25 90 THR A CA 1
ATOM 698 C C . THR A 1 90 ? 0.964 0.169 -28.798 1.00 98.25 90 THR A C 1
ATOM 700 O O . THR A 1 90 ? -0.046 0.849 -28.635 1.00 98.25 90 THR A O 1
ATOM 703 N N . HIS A 1 91 ? 2.176 0.640 -28.497 1.00 97.31 91 HIS A N 1
ATOM 704 C CA . HIS A 1 91 ? 2.393 1.889 -27.764 1.00 97.31 91 HIS A CA 1
ATOM 705 C C . HIS A 1 91 ? 1.953 3.162 -28.505 1.00 97.31 91 HIS A C 1
ATOM 707 O O . HIS A 1 91 ? 1.603 4.150 -27.866 1.00 97.31 91 HIS A O 1
ATOM 713 N N . GLY A 1 92 ? 2.018 3.195 -29.840 1.00 97.00 92 GLY A N 1
ATOM 714 C CA . GLY A 1 92 ? 1.634 4.371 -30.641 1.00 97.00 92 GLY A CA 1
ATOM 715 C C . GLY A 1 92 ? 2.480 5.640 -30.420 1.00 97.00 92 GLY A C 1
ATOM 716 O O . GLY A 1 92 ? 2.197 6.672 -31.021 1.00 97.00 92 GLY A O 1
ATOM 717 N N . PHE A 1 93 ? 3.510 5.590 -29.567 1.00 97.62 93 PHE A N 1
ATOM 718 C CA . PHE A 1 93 ? 4.426 6.709 -29.326 1.00 97.62 93 PHE A CA 1
ATOM 719 C C . PHE A 1 93 ? 5.240 7.095 -30.571 1.00 97.62 93 PHE A C 1
ATOM 721 O O . PHE A 1 93 ? 5.759 6.230 -31.274 1.00 97.62 93 PHE A O 1
ATOM 728 N N . TYR A 1 94 ? 5.407 8.402 -30.782 1.00 96.31 94 TYR A N 1
ATOM 729 C CA . TYR A 1 94 ? 6.319 9.012 -31.752 1.00 96.31 94 TYR A CA 1
ATOM 730 C C . TYR A 1 94 ? 6.971 10.255 -31.124 1.00 96.31 94 TYR A C 1
ATOM 732 O O . TYR A 1 94 ? 6.397 10.867 -30.223 1.00 96.31 94 TYR A O 1
ATOM 740 N N . VAL A 1 95 ? 8.170 10.621 -31.581 1.00 95.81 95 VAL A N 1
ATOM 741 C CA . VAL A 1 95 ? 8.908 11.812 -31.118 1.00 95.81 95 VAL A CA 1
ATOM 742 C C . VAL A 1 95 ? 8.994 12.803 -32.281 1.00 95.81 95 VAL A C 1
ATOM 744 O O . VAL A 1 95 ? 9.326 12.389 -33.391 1.00 95.81 95 VAL A O 1
ATOM 747 N N . ILE A 1 96 ? 8.627 14.067 -32.031 1.00 91.69 96 ILE A N 1
ATOM 748 C CA . ILE A 1 96 ? 8.579 15.161 -33.023 1.00 91.69 96 ILE A CA 1
ATOM 749 C C . ILE A 1 96 ? 9.932 15.827 -33.261 1.00 91.69 96 ILE A C 1
ATOM 751 O O . ILE A 1 96 ? 10.755 15.843 -32.318 1.00 91.69 96 ILE A O 1
#

Secondary structure (DSSP, 8-state):
-B--TTSHHHHHHHHHHHHH-SSPP-B-TTHHHHHHHTT-----SSS--SS-S-SS---TTSSS-S-HHHHHHHH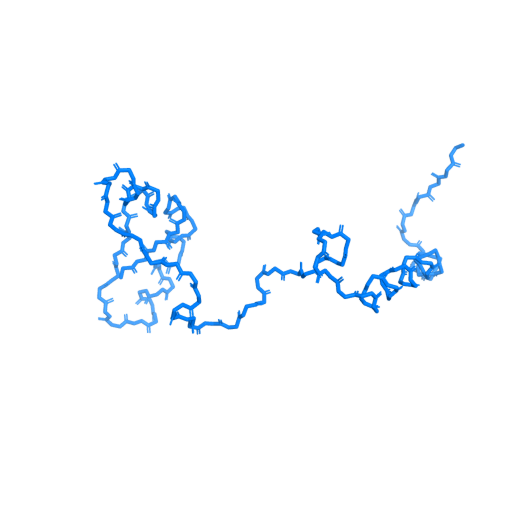HHHHTHHHHHHHH--------

pLDDT: mean 97.26, std 1.4, range [91.69, 98.62]